Protein AF-A0A9P1E8L0-F1 (afdb_monomer_lite)

InterPro domains:
  IPR054722 Retrovirus-related Pol polyprotein from transposon TNT 1-94-like, beta-barrel domain [PF22936] (14-67)

Structure (mmCIF, N/CA/C/O backbone):
data_AF-A0A9P1E8L0-F1
#
_entry.id   AF-A0A9P1E8L0-F1
#
loop_
_atom_site.group_PDB
_atom_site.id
_atom_site.type_symbol
_atom_site.label_atom_id
_atom_site.label_alt_id
_atom_site.label_comp_id
_atom_site.label_asym_id
_atom_site.la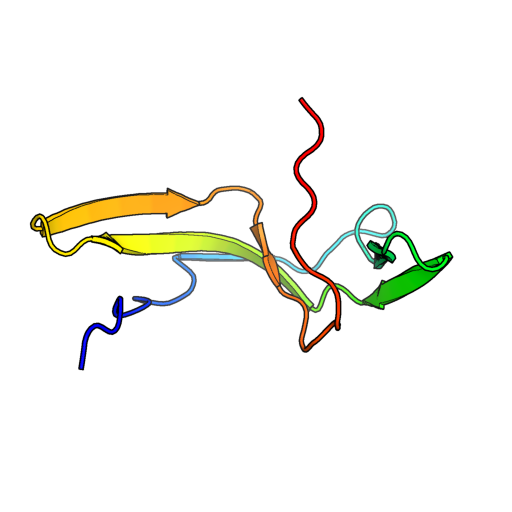bel_entity_id
_atom_site.label_seq_id
_atom_site.pdbx_PDB_ins_code
_atom_site.Cartn_x
_atom_site.Cartn_y
_atom_site.Cartn_z
_atom_site.occupancy
_atom_site.B_iso_or_equiv
_atom_site.auth_seq_id
_atom_site.auth_comp_id
_atom_site.auth_asym_id
_atom_site.auth_atom_id
_atom_site.pdbx_PDB_model_num
ATOM 1 N N . MET A 1 1 ? -24.823 4.863 0.088 1.00 39.34 1 MET A N 1
ATOM 2 C CA . MET A 1 1 ? -23.525 5.544 0.301 1.00 39.34 1 MET A CA 1
ATOM 3 C C . MET A 1 1 ? -22.859 4.943 1.537 1.00 39.34 1 MET A C 1
ATOM 5 O O . MET A 1 1 ? -23.291 5.224 2.641 1.00 39.34 1 MET A 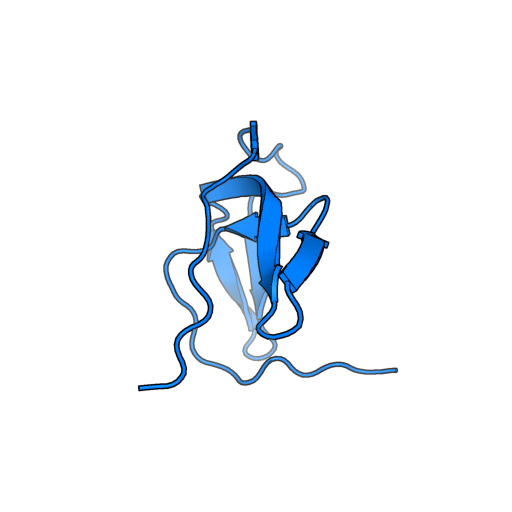O 1
ATOM 9 N N . LEU A 1 2 ? -21.879 4.048 1.382 1.00 42.94 2 LEU A N 1
ATOM 10 C CA . LEU A 1 2 ? -21.154 3.443 2.513 1.00 42.94 2 LEU A CA 1
ATOM 11 C C . LEU A 1 2 ? -19.643 3.580 2.275 1.00 42.94 2 LEU A C 1
ATOM 13 O O . LEU A 1 2 ? -18.928 2.594 2.164 1.00 42.94 2 LEU A O 1
ATOM 17 N N . GLY A 1 3 ? -19.176 4.819 2.114 1.00 41.34 3 GLY A N 1
ATOM 18 C CA . GLY A 1 3 ? -17.778 5.117 1.812 1.00 41.34 3 GLY A CA 1
ATOM 19 C C . GLY A 1 3 ? -16.960 5.325 3.081 1.00 41.34 3 GLY A C 1
ATOM 20 O O . GLY A 1 3 ? -17.229 6.248 3.847 1.00 41.34 3 GLY A O 1
ATOM 21 N N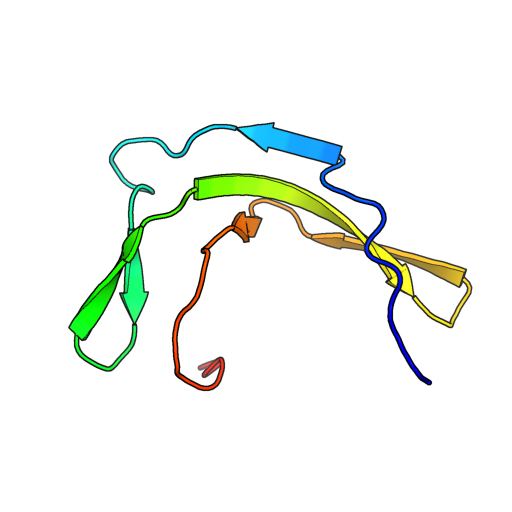 . VAL A 1 4 ? -15.942 4.491 3.287 1.00 49.28 4 VAL A N 1
ATOM 22 C CA . VAL A 1 4 ? -14.837 4.782 4.209 1.00 49.28 4 VAL A CA 1
ATOM 23 C C . VAL A 1 4 ? -14.179 6.084 3.737 1.00 49.28 4 VAL A C 1
ATOM 25 O O . VAL A 1 4 ? -13.674 6.151 2.617 1.00 49.28 4 VAL A O 1
ATOM 28 N N . ARG A 1 5 ? -14.188 7.140 4.561 1.00 47.53 5 ARG A N 1
ATOM 29 C CA . ARG A 1 5 ? -13.401 8.353 4.284 1.00 47.53 5 ARG A CA 1
ATOM 30 C C . ARG A 1 5 ? -11.929 8.033 4.561 1.00 47.53 5 ARG A C 1
ATOM 32 O O . ARG A 1 5 ? -11.526 7.967 5.721 1.00 47.53 5 ARG A O 1
ATOM 39 N N . LYS A 1 6 ? -11.124 7.839 3.508 1.00 57.69 6 LYS A N 1
ATOM 40 C CA . LYS A 1 6 ? -9.655 7.822 3.610 1.00 57.69 6 LYS A CA 1
ATOM 41 C C . LYS A 1 6 ? -9.196 9.212 4.059 1.00 57.69 6 LYS A C 1
ATOM 43 O O . LYS A 1 6 ? -9.233 10.152 3.270 1.00 57.69 6 LYS A O 1
ATOM 48 N N . ARG A 1 7 ? -8.780 9.364 5.317 1.00 59.94 7 ARG A N 1
ATOM 49 C CA . ARG A 1 7 ? -8.094 10.577 5.783 1.00 59.94 7 ARG A CA 1
ATOM 50 C C . ARG A 1 7 ? -6.602 10.446 5.470 1.00 59.94 7 ARG A C 1
ATOM 52 O O . ARG A 1 7 ? -5.803 10.281 6.373 1.00 59.94 7 ARG A O 1
ATOM 59 N N . GLY A 1 8 ? -6.275 10.504 4.177 1.00 71.00 8 GLY A N 1
ATOM 60 C CA . GLY A 1 8 ? -4.921 10.737 3.659 1.00 71.00 8 GLY A CA 1
ATOM 61 C C . GLY A 1 8 ? -3.809 9.760 4.073 1.00 71.00 8 GLY A C 1
ATOM 62 O O . GLY A 1 8 ? -4.006 8.805 4.822 1.00 71.00 8 GLY A O 1
ATOM 63 N N . CYS A 1 9 ? -2.621 10.016 3.521 1.00 81.94 9 CYS A N 1
ATOM 64 C CA . CYS A 1 9 ? -1.360 9.426 3.963 1.00 81.94 9 CYS A CA 1
ATOM 65 C C . CYS A 1 9 ? -0.857 10.203 5.189 1.00 81.94 9 CYS A C 1
ATOM 67 O O . CYS A 1 9 ? -0.767 11.427 5.123 1.00 81.94 9 CYS A O 1
ATOM 69 N N . LEU A 1 10 ? -0.546 9.521 6.294 1.00 90.50 10 LEU A N 1
ATOM 70 C CA . LEU A 1 10 ? 0.074 10.139 7.473 1.00 90.50 10 LEU A CA 1
ATOM 71 C C . LEU A 1 10 ? 1.560 10.420 7.237 1.00 90.50 10 LEU A C 1
ATOM 73 O O . LEU A 1 10 ? 2.076 11.453 7.653 1.00 90.50 10 LEU A O 1
ATOM 77 N N . SER A 1 11 ? 2.240 9.497 6.563 1.00 93.19 11 SER A N 1
ATOM 78 C CA . SER A 1 11 ? 3.625 9.637 6.125 1.00 93.19 11 SER A CA 1
ATOM 79 C C . SER A 1 11 ? 3.857 8.751 4.909 1.00 93.19 11 SER A C 1
ATOM 81 O O . SER A 1 11 ? 3.431 7.598 4.889 1.00 93.19 11 SER A O 1
ATOM 83 N N . CYS 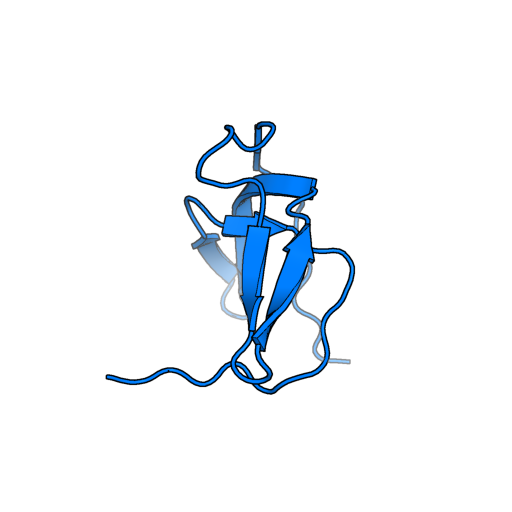A 1 12 ? 4.505 9.300 3.886 1.00 93.31 12 CYS A N 1
ATOM 84 C CA . CYS A 1 12 ? 4.769 8.624 2.623 1.00 93.31 12 CYS A CA 1
ATOM 85 C C . CYS A 1 12 ? 6.241 8.823 2.253 1.00 93.31 12 CYS A C 1
ATOM 87 O O . CYS A 1 12 ? 6.786 9.914 2.424 1.00 93.31 12 CYS A O 1
ATOM 89 N N . ARG A 1 13 ? 6.872 7.782 1.715 1.00 95.88 13 ARG A N 1
ATOM 90 C CA . ARG A 1 13 ? 8.225 7.815 1.154 1.00 95.88 13 ARG A CA 1
ATOM 91 C C . ARG A 1 13 ? 8.228 7.236 -0.255 1.00 95.88 13 ARG A C 1
ATOM 93 O O . ARG A 1 13 ? 7.344 6.460 -0.620 1.00 95.88 13 ARG A O 1
ATOM 100 N N . LYS A 1 14 ? 9.250 7.597 -1.032 1.00 96.56 14 LYS A N 1
ATOM 101 C CA . LYS A 1 14 ? 9.523 6.926 -2.305 1.00 96.56 14 LYS A CA 1
ATOM 102 C C . LYS A 1 14 ? 9.987 5.482 -2.048 1.00 96.56 14 LYS A C 1
ATOM 104 O O . LYS A 1 14 ? 10.658 5.248 -1.035 1.00 96.56 14 LYS A O 1
ATOM 109 N N . PRO A 1 15 ? 9.639 4.533 -2.931 1.00 96.44 15 PRO A N 1
ATOM 110 C CA . PRO A 1 15 ? 10.185 3.184 -2.860 1.00 96.44 15 PRO A CA 1
ATOM 111 C C . PRO A 1 15 ? 11.695 3.197 -3.120 1.00 96.44 15 PRO A C 1
ATOM 113 O O . PRO A 1 15 ? 12.190 4.001 -3.916 1.00 96.44 15 PRO A O 1
ATOM 116 N N . ILE A 1 16 ? 12.421 2.287 -2.471 1.00 96.44 16 ILE A N 1
ATOM 117 C CA . ILE A 1 16 ? 13.804 1.964 -2.847 1.00 96.44 16 ILE A CA 1
ATOM 118 C C . ILE A 1 16 ? 13.818 0.930 -3.980 1.00 96.44 16 ILE A C 1
ATOM 120 O O . ILE A 1 16 ? 12.783 0.377 -4.342 1.00 96.44 16 ILE A O 1
ATOM 124 N N . ASP A 1 17 ? 14.990 0.637 -4.540 1.00 95.50 17 ASP A N 1
ATOM 125 C CA . ASP A 1 17 ? 15.156 -0.223 -5.722 1.00 95.50 17 ASP A CA 1
ATOM 126 C C . ASP A 1 17 ? 14.458 -1.582 -5.612 1.00 95.50 17 ASP A C 1
ATOM 128 O O . ASP A 1 17 ? 13.790 -2.005 -6.556 1.00 95.50 17 ASP A O 1
ATOM 132 N N . GLY A 1 18 ? 14.540 -2.220 -4.442 1.00 94.44 18 GLY A N 1
ATOM 133 C CA . GLY A 1 18 ? 13.881 -3.501 -4.168 1.00 94.44 18 GLY A CA 1
ATOM 134 C C . GLY A 1 18 ? 12.355 -3.429 -4.038 1.00 94.44 18 GLY A C 1
ATOM 135 O O . GLY A 1 18 ? 11.694 -4.460 -4.061 1.00 94.44 18 GLY A O 1
ATOM 136 N N . GLU A 1 19 ? 11.785 -2.231 -3.927 1.00 95.31 19 GLU A N 1
ATOM 137 C CA . GLU A 1 19 ? 10.358 -1.990 -3.687 1.00 95.31 19 GLU A CA 1
ATOM 138 C C . GLU A 1 19 ? 9.661 -1.306 -4.870 1.00 95.31 19 GLU A C 1
ATOM 140 O O . GLU A 1 19 ? 8.472 -1.008 -4.797 1.00 95.31 19 GLU A O 1
ATOM 145 N N . ARG A 1 20 ? 10.387 -1.018 -5.960 1.00 94.38 20 ARG A N 1
ATOM 146 C CA . ARG A 1 20 ? 9.863 -0.255 -7.109 1.00 94.38 20 ARG A CA 1
ATOM 147 C C . ARG A 1 20 ? 8.669 -0.921 -7.790 1.00 94.38 20 ARG A C 1
ATOM 149 O O . ARG A 1 20 ? 7.935 -0.247 -8.507 1.00 94.38 20 ARG A O 1
ATOM 156 N N . TYR A 1 21 ? 8.481 -2.225 -7.593 1.00 92.31 21 TYR A N 1
ATOM 157 C CA . TYR A 1 21 ? 7.459 -2.998 -8.282 1.00 92.31 21 TYR A CA 1
ATOM 158 C C . TYR A 1 21 ? 6.745 -3.975 -7.359 1.00 92.31 21 TYR A C 1
ATOM 160 O O . TYR A 1 21 ? 7.379 -4.684 -6.580 1.00 92.31 21 TYR A O 1
ATOM 168 N N . ILE A 1 22 ? 5.433 -4.094 -7.547 1.00 89.62 22 ILE A N 1
ATOM 169 C CA . ILE A 1 22 ? 4.674 -5.263 -7.102 1.00 89.62 22 ILE A CA 1
ATOM 170 C C . ILE A 1 22 ? 4.498 -6.231 -8.269 1.00 89.62 22 ILE A C 1
ATOM 172 O O . ILE A 1 22 ? 4.298 -5.810 -9.412 1.00 89.62 22 ILE A O 1
ATOM 176 N N . TYR A 1 23 ? 4.552 -7.527 -7.978 1.00 86.50 23 TYR A N 1
ATOM 177 C CA . TYR A 1 23 ? 4.327 -8.586 -8.957 1.00 86.50 23 TYR A CA 1
ATOM 178 C C . TYR A 1 23 ? 2.909 -9.117 -8.807 1.00 86.50 23 TYR A C 1
ATOM 180 O O . TYR A 1 23 ? 2.489 -9.539 -7.731 1.00 86.50 23 TYR A O 1
ATOM 188 N N . VAL A 1 24 ? 2.163 -9.076 -9.901 1.00 81.06 24 VAL A N 1
ATOM 189 C CA . VAL A 1 24 ? 0.789 -9.556 -9.970 1.00 81.06 24 VAL A CA 1
ATOM 190 C C . VAL A 1 24 ? 0.812 -10.977 -10.531 1.00 81.06 24 VAL A C 1
ATOM 192 O O . VAL A 1 24 ? 1.664 -11.328 -11.343 1.00 81.06 24 VAL A O 1
ATOM 195 N N . GLY A 1 25 ? -0.127 -11.828 -10.111 1.00 75.56 25 GLY A N 1
ATOM 196 C CA . GLY A 1 25 ? -0.140 -13.246 -10.496 1.00 75.56 25 GLY A CA 1
ATOM 197 C C . GLY A 1 25 ? -0.339 -13.541 -11.996 1.00 75.56 25 GLY A C 1
ATOM 198 O O . GLY A 1 25 ? -0.482 -14.706 -12.353 1.00 75.56 25 GLY A O 1
ATOM 199 N N . ASP A 1 26 ? -0.461 -12.535 -12.872 1.00 78.88 26 ASP A N 1
ATOM 200 C CA . ASP A 1 26 ? -0.389 -12.683 -14.339 1.00 78.88 26 ASP A CA 1
ATOM 201 C C . ASP A 1 26 ? 1.035 -12.490 -14.885 1.00 78.88 26 ASP A C 1
ATOM 203 O O . ASP A 1 26 ? 1.220 -12.395 -16.096 1.00 78.88 26 ASP A O 1
ATOM 207 N N . GLY A 1 27 ? 2.034 -12.389 -14.005 1.00 79.75 27 GLY A N 1
ATOM 208 C CA . GLY A 1 27 ? 3.418 -12.104 -14.371 1.00 79.75 27 GLY A CA 1
ATOM 209 C C . GLY A 1 27 ? 3.673 -10.634 -14.706 1.00 79.75 27 GLY A C 1
ATOM 210 O O . GLY A 1 27 ? 4.809 -10.276 -15.013 1.00 79.75 27 GLY A O 1
ATOM 211 N N . LYS A 1 28 ? 2.659 -9.757 -14.639 1.00 84.50 28 LYS A N 1
ATOM 212 C CA . LYS A 1 28 ? 2.869 -8.318 -14.816 1.00 84.50 28 LYS A CA 1
ATOM 213 C C . LYS A 1 28 ? 3.407 -7.703 -13.538 1.00 84.50 28 LYS A C 1
ATOM 215 O O . LYS A 1 28 ? 3.082 -8.115 -12.425 1.00 84.50 28 LYS A O 1
ATOM 220 N N . ARG A 1 29 ? 4.196 -6.651 -13.722 1.00 88.88 29 ARG A N 1
ATOM 221 C CA . ARG A 1 29 ? 4.654 -5.785 -12.642 1.00 88.88 29 ARG A CA 1
ATOM 222 C C . ARG A 1 29 ? 3.956 -4.438 -12.712 1.00 88.88 29 ARG A C 1
ATOM 224 O O . ARG A 1 29 ? 3.650 -3.959 -13.804 1.00 88.88 29 ARG A O 1
ATOM 231 N N . VAL A 1 30 ? 3.733 -3.835 -11.555 1.00 90.19 30 VAL A N 1
ATOM 232 C CA . VAL A 1 30 ? 3.124 -2.508 -11.426 1.00 90.19 30 VAL A CA 1
ATOM 233 C C . VAL A 1 30 ? 4.059 -1.653 -10.598 1.00 90.19 30 VAL A C 1
ATOM 235 O O . VAL A 1 30 ? 4.547 -2.106 -9.564 1.00 90.19 30 VAL A O 1
ATOM 238 N N . GLU A 1 31 ? 4.342 -0.451 -11.087 1.00 93.94 31 GLU A N 1
ATOM 239 C CA . GLU A 1 31 ? 5.221 0.486 -10.401 1.00 93.94 31 GLU A CA 1
ATOM 240 C C . GLU A 1 31 ? 4.562 1.013 -9.124 1.00 93.94 31 GLU A C 1
ATOM 242 O O . GLU A 1 31 ? 3.365 1.314 -9.093 1.00 93.94 31 GLU A O 1
ATOM 247 N N . VAL A 1 32 ? 5.360 1.089 -8.066 1.00 94.00 32 VAL A N 1
ATOM 248 C CA . VAL A 1 32 ? 4.963 1.632 -6.771 1.00 94.00 32 VAL A CA 1
ATOM 249 C C . VAL A 1 32 ? 5.216 3.134 -6.778 1.00 94.00 32 VAL A C 1
ATOM 251 O O . VAL A 1 32 ? 6.340 3.580 -6.979 1.00 94.00 32 VAL A O 1
ATOM 254 N N . GLU A 1 33 ? 4.182 3.927 -6.522 1.00 94.62 33 GLU A N 1
ATOM 255 C CA . GLU A 1 33 ? 4.294 5.390 -6.469 1.00 94.62 33 GLU A CA 1
ATOM 256 C C . GLU A 1 33 ? 4.824 5.869 -5.116 1.00 94.62 33 GLU A C 1
ATOM 258 O O . GLU A 1 33 ? 5.632 6.795 -5.033 1.00 94.62 33 GLU A O 1
ATOM 263 N N . ALA A 1 34 ? 4.360 5.236 -4.038 1.00 94.31 34 ALA A N 1
ATOM 264 C CA . ALA A 1 34 ? 4.740 5.568 -2.675 1.00 94.31 34 ALA A CA 1
ATOM 265 C C . ALA A 1 34 ? 4.528 4.382 -1.735 1.00 94.31 34 ALA A C 1
ATOM 267 O O . ALA A 1 34 ? 3.702 3.504 -1.988 1.00 94.31 34 ALA A O 1
ATOM 268 N N . ILE A 1 35 ? 5.235 4.407 -0.611 1.00 95.38 35 ILE A N 1
ATOM 269 C CA . ILE A 1 35 ? 5.010 3.508 0.521 1.00 95.38 35 ILE A CA 1
ATOM 270 C C . ILE A 1 35 ? 4.757 4.371 1.743 1.00 95.38 35 ILE A C 1
ATOM 272 O O . ILE A 1 35 ? 5.476 5.347 1.972 1.00 95.38 35 ILE A O 1
ATOM 276 N N . GLY A 1 36 ? 3.722 4.057 2.513 1.00 94.75 36 GLY A N 1
ATOM 277 C CA . GLY A 1 36 ? 3.349 4.925 3.618 1.00 94.75 36 GLY A CA 1
ATOM 278 C C . GLY A 1 36 ? 2.450 4.309 4.669 1.00 94.75 36 GLY A C 1
ATOM 279 O O . GLY A 1 36 ? 2.036 3.151 4.580 1.00 94.75 36 GLY A O 1
ATOM 280 N N . VAL A 1 37 ? 2.152 5.132 5.672 1.00 95.25 37 VAL A N 1
ATOM 281 C CA . VAL A 1 37 ? 1.174 4.840 6.717 1.00 95.25 37 VAL A CA 1
ATOM 282 C C . VAL A 1 37 ? -0.139 5.530 6.377 1.00 95.25 37 VAL A C 1
ATOM 284 O O . VAL A 1 37 ? -0.185 6.751 6.220 1.00 95.25 37 VAL A O 1
ATOM 287 N N . PHE A 1 38 ? -1.223 4.765 6.298 1.00 92.12 38 PHE A N 1
ATOM 288 C CA . PHE A 1 38 ? -2.550 5.274 5.958 1.00 92.12 38 PHE A CA 1
ATOM 289 C C . PHE A 1 38 ? -3.523 5.025 7.093 1.00 92.12 38 PHE A C 1
ATOM 291 O O . PHE A 1 38 ? -3.659 3.901 7.568 1.00 92.12 38 PHE A O 1
ATOM 298 N N . ARG A 1 39 ? -4.254 6.068 7.484 1.00 92.81 39 ARG A N 1
ATOM 299 C CA . ARG A 1 39 ? -5.258 5.979 8.541 1.00 92.81 39 ARG A CA 1
ATOM 300 C C . ARG A 1 39 ? -6.657 5.931 7.954 1.00 92.81 39 ARG A C 1
ATOM 302 O O . ARG A 1 39 ? -7.133 6.877 7.318 1.00 92.81 39 ARG A O 1
ATOM 309 N N . LEU A 1 40 ? -7.347 4.829 8.207 1.00 91.75 40 LEU A N 1
ATOM 310 C CA . LEU A 1 40 ? -8.742 4.641 7.840 1.00 91.75 40 LEU A CA 1
ATOM 311 C C . LEU A 1 40 ? -9.628 4.923 9.050 1.00 91.75 40 LEU A C 1
ATOM 313 O O . LEU A 1 40 ? -9.465 4.304 10.098 1.00 91.75 40 LEU A O 1
ATOM 317 N N . LEU A 1 41 ? -10.587 5.839 8.902 1.00 91.50 41 LEU A N 1
ATOM 318 C CA . LEU A 1 41 ? -11.675 5.965 9.868 1.00 91.50 41 LEU A CA 1
ATOM 319 C C . LEU A 1 41 ? -12.724 4.894 9.564 1.00 91.50 41 LEU A C 1
ATOM 321 O O . LEU A 1 41 ? -13.360 4.923 8.507 1.00 91.50 41 LEU A O 1
ATOM 325 N N . LEU A 1 42 ? -12.926 3.979 10.504 1.00 90.75 42 LEU A N 1
ATOM 326 C CA . LEU A 1 42 ? -13.960 2.959 10.418 1.00 90.75 42 LEU A CA 1
ATOM 327 C C . LEU A 1 42 ? -15.321 3.539 10.814 1.00 90.75 42 LEU A C 1
ATOM 329 O O . LEU A 1 42 ? -15.416 4.519 11.552 1.00 90.75 42 LEU A O 1
ATOM 333 N N . LYS A 1 43 ? -16.404 2.902 10.356 1.00 92.31 43 LYS A N 1
ATOM 334 C CA . LYS A 1 43 ? -17.779 3.308 10.713 1.00 92.31 43 LYS A CA 1
ATOM 335 C C . LYS A 1 43 ? -18.049 3.254 12.218 1.00 92.31 43 LYS A C 1
ATOM 337 O O . LYS A 1 43 ? -18.920 3.961 12.700 1.00 92.31 43 LYS A O 1
ATOM 342 N N . THR A 1 44 ? -17.296 2.431 12.940 1.00 94.00 44 THR A N 1
ATOM 343 C CA . THR A 1 44 ? -17.333 2.312 14.401 1.00 94.00 44 THR A CA 1
ATOM 344 C C . THR A 1 44 ? -16.712 3.510 15.126 1.00 94.00 44 THR A C 1
ATOM 346 O O . THR A 1 44 ? -16.759 3.559 16.347 1.00 94.00 44 THR A O 1
ATOM 349 N N . GLY A 1 45 ? -16.103 4.461 14.408 1.00 93.12 45 GLY A N 1
ATOM 350 C CA . GLY A 1 45 ? -15.394 5.604 14.989 1.00 93.12 45 GLY A CA 1
ATOM 351 C C . GLY A 1 45 ? -13.929 5.320 15.336 1.00 93.12 45 GLY A C 1
ATOM 352 O O . GLY A 1 45 ? -13.174 6.258 15.579 1.00 93.12 45 GLY A O 1
ATOM 353 N N . PHE A 1 46 ? -13.502 4.054 15.298 1.00 92.31 46 PHE A N 1
ATOM 354 C CA . PHE A 1 46 ? -12.105 3.669 15.491 1.00 92.31 46 PHE A CA 1
ATOM 355 C C . PHE A 1 46 ? -11.245 3.946 14.253 1.00 92.31 46 PHE A C 1
ATOM 357 O O . PHE A 1 46 ? -11.735 3.996 13.120 1.00 92.31 46 PHE A O 1
ATOM 364 N N . TYR A 1 47 ? -9.940 4.086 14.481 1.00 93.25 47 TYR A N 1
ATOM 365 C CA . TYR A 1 47 ? -8.940 4.226 13.429 1.00 93.25 47 TYR A CA 1
ATOM 366 C C . TYR A 1 47 ? -8.207 2.907 13.191 1.00 93.25 47 TYR A C 1
ATOM 368 O O . TYR A 1 47 ? -7.777 2.257 14.141 1.00 93.25 47 TYR A O 1
ATOM 376 N N . LEU A 1 48 ? -8.038 2.548 11.919 1.00 92.38 48 LEU A N 1
ATOM 377 C CA . LEU A 1 48 ? -7.146 1.481 11.477 1.00 92.38 48 LEU A CA 1
ATOM 378 C C . LEU A 1 48 ? -5.963 2.103 10.736 1.00 92.38 48 LEU A C 1
ATOM 380 O O . LEU A 1 48 ? -6.148 2.712 9.681 1.00 92.38 48 LEU A O 1
ATOM 384 N N . ASP A 1 49 ? -4.766 1.922 11.285 1.00 92.75 49 ASP A N 1
ATOM 385 C CA . ASP A 1 49 ? -3.522 2.356 10.658 1.00 92.75 49 ASP A CA 1
ATOM 386 C C . ASP A 1 49 ? -2.919 1.206 9.851 1.00 92.75 49 ASP A C 1
ATOM 388 O O . ASP A 1 49 ? -2.499 0.189 10.402 1.00 92.75 49 ASP A O 1
ATOM 392 N N . LEU A 1 50 ? -2.864 1.386 8.535 1.00 93.69 50 LEU A N 1
ATOM 393 C CA . LEU A 1 50 ? -2.170 0.500 7.612 1.00 93.69 50 LEU A CA 1
ATOM 394 C C . LEU A 1 50 ? -0.722 0.979 7.498 1.00 93.69 50 LEU A C 1
ATOM 396 O O . LEU A 1 50 ? -0.486 2.085 7.018 1.00 93.69 50 LEU A O 1
ATOM 400 N N . LYS A 1 51 ? 0.236 0.183 7.976 1.00 93.94 51 LYS A N 1
ATOM 401 C CA . LYS A 1 51 ? 1.677 0.489 7.909 1.00 93.94 51 LYS A CA 1
ATOM 402 C C . LYS A 1 51 ? 2.303 -0.143 6.663 1.00 93.94 51 LYS A C 1
ATOM 404 O O . LYS A 1 51 ? 1.748 -1.108 6.146 1.00 93.94 51 LYS A O 1
ATOM 409 N N . GLU A 1 52 ? 3.427 0.410 6.192 1.00 93.50 52 GLU A N 1
ATOM 410 C CA . GLU A 1 52 ? 4.189 -0.077 5.018 1.00 93.50 52 GLU A CA 1
ATOM 411 C C . GLU A 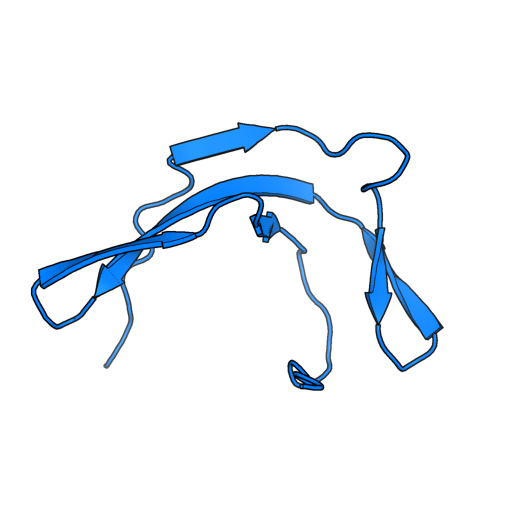1 52 ? 3.288 -0.437 3.819 1.00 93.50 52 GLU A C 1
ATOM 413 O O . GLU A 1 52 ? 3.398 -1.496 3.205 1.00 93.50 52 GLU A O 1
ATOM 418 N N . THR A 1 53 ? 2.318 0.428 3.513 1.00 92.75 53 THR A N 1
ATOM 419 C CA . THR A 1 53 ? 1.320 0.168 2.471 1.00 92.75 53 THR A CA 1
ATOM 420 C C . THR A 1 53 ? 1.760 0.762 1.142 1.00 92.75 53 THR A C 1
ATOM 422 O O . THR A 1 53 ? 2.054 1.955 1.059 1.00 92.75 53 THR A O 1
ATOM 425 N N . PHE A 1 54 ? 1.744 -0.069 0.101 1.00 92.38 54 PHE A N 1
ATOM 426 C CA . PHE A 1 54 ? 2.098 0.297 -1.267 1.00 92.38 54 PHE A CA 1
ATOM 427 C C . PHE A 1 54 ? 0.955 1.052 -1.955 1.00 92.38 54 PHE A C 1
ATOM 429 O O . PHE A 1 54 ? -0.183 0.578 -2.007 1.00 92.38 54 PHE A O 1
ATOM 436 N N . VAL A 1 55 ? 1.269 2.214 -2.523 1.00 90.56 55 VAL A N 1
ATOM 437 C CA . VAL A 1 55 ? 0.388 2.965 -3.419 1.00 90.56 55 VAL A CA 1
ATOM 438 C C . VAL A 1 55 ? 0.739 2.600 -4.850 1.00 90.56 55 VAL A C 1
ATOM 440 O O . VAL A 1 55 ? 1.872 2.791 -5.284 1.00 90.56 55 VAL A O 1
ATOM 443 N N . VAL A 1 56 ? -0.247 2.082 -5.574 1.00 90.06 56 VAL A N 1
ATOM 444 C CA . VAL A 1 56 ? -0.141 1.757 -6.997 1.00 90.06 56 VAL A CA 1
ATOM 445 C C . VAL A 1 56 ? -1.341 2.359 -7.739 1.00 90.06 56 VAL A C 1
ATOM 447 O O . VAL A 1 56 ? -2.460 2.285 -7.218 1.00 90.06 56 VAL A O 1
ATOM 450 N N . PRO A 1 57 ? -1.151 2.941 -8.937 1.00 83.19 57 PRO A N 1
ATOM 451 C CA . PRO A 1 57 ? -2.186 3.722 -9.617 1.00 83.19 57 PRO A CA 1
ATOM 452 C C . PRO A 1 57 ? -3.370 2.865 -10.062 1.00 83.19 57 PRO A C 1
ATOM 454 O O . PRO A 1 57 ? -4.528 3.247 -9.903 1.00 83.19 57 PRO A O 1
ATOM 457 N N . SER A 1 58 ? -3.093 1.683 -10.619 1.00 80.25 58 SER A N 1
ATOM 458 C CA . SER A 1 58 ? -4.114 0.680 -10.917 1.00 80.25 58 SER A CA 1
ATOM 459 C C . SER A 1 58 ? -3.492 -0.681 -11.216 1.00 80.25 58 SER A C 1
ATOM 461 O O . SER A 1 58 ? -2.411 -0.773 -11.794 1.00 80.25 58 SER A O 1
ATOM 463 N N . PHE A 1 59 ? -4.211 -1.748 -10.875 1.00 75.38 59 PHE A N 1
ATOM 464 C CA . PHE A 1 59 ? -3.986 -3.089 -11.408 1.00 75.38 59 PHE A CA 1
ATOM 465 C C . PHE A 1 59 ? -5.302 -3.869 -11.371 1.00 75.38 59 PHE A C 1
ATOM 467 O O . PHE A 1 59 ? -6.182 -3.580 -10.561 1.00 75.38 59 PHE A O 1
ATOM 474 N N . ARG A 1 60 ? -5.482 -4.832 -12.281 1.00 67.12 60 ARG A N 1
ATOM 475 C CA . ARG A 1 60 ? -6.731 -5.600 -12.407 1.00 67.12 60 ARG A CA 1
ATOM 476 C C . ARG A 1 60 ? -6.512 -7.056 -12.022 1.00 67.12 60 ARG A C 1
ATOM 478 O O . ARG A 1 60 ? -6.290 -7.872 -12.906 1.00 67.12 60 ARG A O 1
ATOM 485 N N . ARG A 1 61 ? -6.613 -7.373 -10.728 1.00 65.31 61 ARG A N 1
ATOM 486 C CA . ARG A 1 61 ? -6.931 -8.710 -10.188 1.00 65.31 61 ARG A CA 1
ATOM 487 C C . ARG A 1 61 ? -7.530 -8.562 -8.788 1.00 65.31 61 ARG A C 1
ATOM 489 O O . ARG A 1 61 ? -7.274 -7.570 -8.112 1.00 65.31 61 ARG A O 1
ATOM 496 N N . ASN A 1 62 ? -8.317 -9.549 -8.362 1.00 51.44 62 ASN A N 1
ATOM 497 C CA . ASN A 1 62 ? -8.715 -9.665 -6.960 1.00 51.44 62 ASN A CA 1
ATOM 498 C C . ASN A 1 62 ? -7.455 -9.777 -6.088 1.00 51.44 62 ASN A C 1
ATOM 500 O O . ASN A 1 62 ? -6.485 -10.416 -6.498 1.00 51.44 62 ASN A O 1
ATOM 504 N N . LEU A 1 63 ? -7.470 -9.171 -4.897 1.00 57.91 63 LEU A N 1
ATOM 505 C CA . LEU A 1 63 ? -6.455 -9.431 -3.880 1.00 57.91 63 LEU A CA 1
ATOM 506 C C . LEU A 1 63 ? -6.590 -10.903 -3.473 1.00 57.91 63 LEU A C 1
ATOM 508 O O . LEU A 1 63 ? -7.510 -11.262 -2.744 1.00 57.91 63 LEU A O 1
ATOM 512 N N . ILE A 1 64 ? -5.726 -11.766 -4.001 1.00 54.94 64 ILE A N 1
ATOM 513 C CA . ILE A 1 64 ? -5.683 -13.168 -3.592 1.00 54.94 64 ILE A CA 1
ATOM 514 C C . ILE A 1 64 ? -4.792 -13.219 -2.352 1.00 54.94 64 ILE A C 1
ATOM 516 O O . ILE A 1 64 ? -3.577 -13.076 -2.451 1.00 54.94 64 ILE A O 1
ATOM 520 N N . SER A 1 65 ? -5.412 -13.364 -1.181 1.00 55.44 65 SER A N 1
ATOM 521 C CA . SER A 1 65 ? -4.711 -13.713 0.055 1.00 55.44 65 SER A CA 1
ATOM 522 C C . SER A 1 65 ? -4.538 -15.226 0.071 1.00 55.44 65 SER A C 1
ATOM 524 O O . SER A 1 65 ? -5.523 -15.960 0.032 1.00 55.44 65 SER A O 1
ATOM 526 N N . ILE A 1 66 ? -3.291 -15.683 0.074 1.00 51.41 66 ILE A N 1
ATOM 527 C CA . ILE A 1 66 ? -2.950 -17.084 0.311 1.00 51.41 66 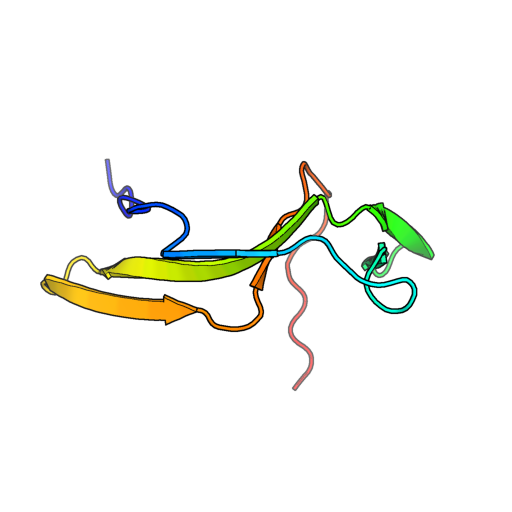ILE A CA 1
ATOM 528 C C . ILE A 1 66 ? -2.477 -17.138 1.766 1.00 51.41 66 ILE A C 1
ATOM 530 O O . ILE A 1 66 ? -1.617 -16.338 2.141 1.00 51.41 66 ILE A O 1
ATOM 534 N N . SER A 1 67 ? -3.134 -17.967 2.581 1.00 57.25 67 SER A N 1
ATOM 535 C CA . SER A 1 67 ? -2.774 -18.210 3.988 1.00 57.25 67 SER A CA 1
ATOM 536 C C . SER A 1 67 ? -1.524 -19.068 4.101 1.00 57.25 67 SER A C 1
ATOM 538 O O . SER A 1 67 ? -1.371 -19.970 3.247 1.00 57.25 67 SER A O 1
#

Foldseek 3Di:
DQDFPWPDFPDKDADDPVGQWDADPVRDTFGFGIFGWTWIQDPVRDIDIDHRDTDTPDDDDPPDDDD

Radius of gyration: 13.83 Å; chains: 1; bounding box: 39×29×30 Å

pLDDT: mean 82.06, std 16.79, range [39.34, 96.56]

Secondary structure (DSSP, 8-state):
-----EEEEEEEEPPPGGGSEEEPTTS-EEE--EEEEEEEEPTTS-EEEEEEEEE-S---S------

Sequence (67 aa):
MLGVRKRGCLSCRKPIDGERYIYVGDGKRVEVEAIGVFRLLLKTGFYLDLKETFVVPSFRRNLISIS

Organism: Cuscuta europaea (NCBI:txid41803)